Protein AF-A0A531M5Z4-F1 (afdb_monomer_lite)

Sequence (42 aa):
GMDLVSGDNVCRIFFPQPLVKASELRPALVEMARAGRAASAT

Secondary structure (DSSP, 8-state):
-EEEEETTEEEEEPPSS--SSGGGHHHHHHHHHHHHHHHTT-

Structure (mmCIF, N/CA/C/O backbone):
data_AF-A0A531M5Z4-F1
#
_entry.id   AF-A0A531M5Z4-F1
#
loop_
_atom_site.group_PDB
_atom_site.id
_atom_site.type_symbol
_atom_site.label_atom_id
_atom_site.label_alt_id
_atom_site.label_comp_id
_atom_site.label_asym_id
_atom_site.label_entity_id
_atom_site.label_seq_id
_atom_site.pdbx_PDB_ins_code
_atom_site.Cartn_x
_atom_site.Cartn_y
_atom_site.Cartn_z
_atom_site.occupancy
_atom_site.B_iso_or_equiv
_atom_site.auth_seq_id
_atom_site.auth_comp_id
_atom_site.auth_asym_id
_atom_site.auth_atom_id
_atom_site.pdbx_PDB_model_num
ATOM 1 N N . GLY A 1 1 ? -3.597 -5.241 -1.684 1.00 91.38 1 GLY A N 1
ATOM 2 C CA . GLY A 1 1 ? -2.202 -4.820 -1.888 1.00 91.38 1 GLY A CA 1
ATOM 3 C C . GLY A 1 1 ? -2.117 -3.978 -3.139 1.00 91.38 1 GLY A C 1
ATOM 4 O O . GLY A 1 1 ? -3.155 -3.531 -3.615 1.00 91.38 1 GLY A O 1
ATOM 5 N N . MET A 1 2 ? -0.914 -3.796 -3.671 1.00 95.25 2 MET A N 1
ATOM 6 C CA . MET A 1 2 ? -0.650 -3.100 -4.933 1.00 95.25 2 MET A CA 1
ATOM 7 C C . MET A 1 2 ? 0.556 -3.715 -5.645 1.00 95.25 2 MET A C 1
ATOM 9 O O . MET A 1 2 ? 1.366 -4.374 -4.997 1.00 95.25 2 MET A O 1
ATOM 13 N N . ASP A 1 3 ? 0.699 -3.444 -6.937 1.00 96.62 3 ASP A N 1
ATOM 14 C CA . ASP A 1 3 ? 1.911 -3.763 -7.692 1.00 96.62 3 ASP A CA 1
ATOM 15 C C . ASP A 1 3 ? 2.760 -2.499 -7.842 1.00 96.62 3 ASP A C 1
ATOM 17 O O . ASP A 1 3 ? 2.246 -1.443 -8.212 1.00 96.62 3 ASP A O 1
ATOM 21 N N . LEU A 1 4 ? 4.051 -2.604 -7.534 1.00 94.75 4 LEU A N 1
ATOM 22 C CA . LEU A 1 4 ? 5.041 -1.574 -7.826 1.00 94.75 4 LEU A CA 1
ATOM 23 C C . LEU A 1 4 ? 5.843 -1.997 -9.051 1.00 94.75 4 LEU A C 1
ATOM 25 O O . LEU A 1 4 ? 6.285 -3.144 -9.137 1.00 94.75 4 LEU A O 1
ATOM 29 N N . VAL A 1 5 ? 6.043 -1.058 -9.973 1.00 97.00 5 VAL A N 1
ATOM 30 C CA . VAL A 1 5 ? 6.794 -1.274 -11.212 1.00 97.00 5 VAL A CA 1
ATOM 31 C C . VAL A 1 5 ? 8.016 -0.362 -11.223 1.00 97.00 5 VAL A C 1
ATOM 33 O O . VAL A 1 5 ? 7.899 0.835 -10.960 1.00 97.00 5 VAL A O 1
ATOM 36 N N . SER A 1 6 ? 9.184 -0.930 -11.521 1.00 95.06 6 SER A N 1
ATOM 37 C CA . SER A 1 6 ? 10.450 -0.211 -11.682 1.00 95.06 6 SER A CA 1
ATOM 38 C C . SER A 1 6 ? 11.229 -0.793 -12.862 1.00 95.06 6 SER A C 1
ATOM 40 O O . SER A 1 6 ? 11.914 -1.814 -12.734 1.00 95.06 6 SER A O 1
ATOM 42 N N . GLY A 1 7 ? 11.082 -0.162 -14.032 1.00 95.62 7 GLY A N 1
ATOM 43 C CA . GLY A 1 7 ? 11.545 -0.731 -15.299 1.00 95.62 7 GLY A CA 1
ATOM 44 C C . GLY A 1 7 ? 10.876 -2.083 -15.546 1.00 95.62 7 GLY A C 1
ATOM 45 O O . GLY A 1 7 ? 9.654 -2.189 -15.463 1.00 95.62 7 GLY A O 1
ATOM 46 N N . ASP A 1 8 ? 11.688 -3.115 -15.758 1.00 96.38 8 ASP A N 1
ATOM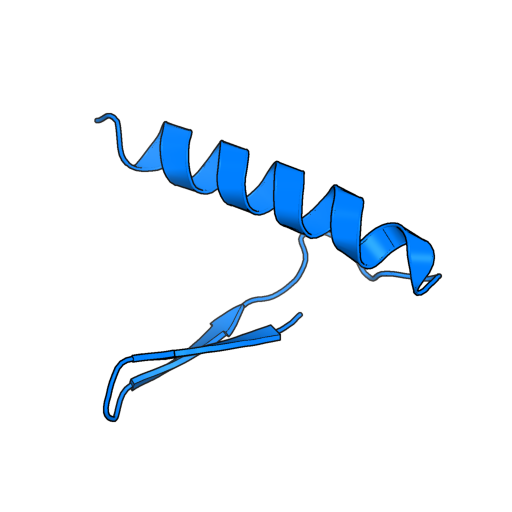 47 C CA . ASP A 1 8 ? 11.218 -4.490 -15.967 1.00 96.38 8 ASP A CA 1
ATOM 48 C C . ASP A 1 8 ? 10.884 -5.231 -14.659 1.00 96.38 8 ASP A C 1
ATOM 50 O O . ASP A 1 8 ? 10.393 -6.360 -14.682 1.00 96.38 8 ASP A O 1
ATOM 54 N N . ASN A 1 9 ? 11.139 -4.619 -13.497 1.00 96.31 9 ASN A N 1
ATOM 55 C CA . ASN A 1 9 ? 10.840 -5.233 -12.208 1.00 96.31 9 ASN A CA 1
ATOM 56 C C . ASN A 1 9 ? 9.395 -4.951 -11.799 1.00 96.31 9 ASN A C 1
ATOM 58 O O . ASN A 1 9 ? 8.996 -3.793 -11.665 1.00 96.31 9 ASN A O 1
ATOM 62 N N . VAL A 1 10 ? 8.646 -6.014 -11.506 1.00 96.94 10 VAL A N 1
ATOM 63 C CA . VAL A 1 10 ? 7.299 -5.940 -10.927 1.00 96.94 10 VAL A CA 1
ATOM 64 C C . VAL A 1 10 ? 7.305 -6.635 -9.572 1.00 96.94 10 VAL A C 1
ATOM 66 O O . VAL A 1 10 ? 7.706 -7.792 -9.464 1.00 96.94 10 VAL A O 1
ATOM 69 N N . CYS A 1 11 ? 6.851 -5.938 -8.531 1.00 96.06 11 CYS A N 1
ATOM 70 C CA . CYS A 1 11 ? 6.761 -6.482 -7.179 1.00 96.06 11 CYS A CA 1
ATOM 71 C C . CYS A 1 11 ? 5.361 -6.283 -6.589 1.00 96.06 11 CYS A C 1
ATOM 73 O O . CYS A 1 11 ? 4.844 -5.164 -6.556 1.00 96.06 11 CYS A O 1
ATOM 75 N N . ARG A 1 12 ? 4.765 -7.368 -6.078 1.00 95.88 12 ARG A N 1
ATOM 76 C CA . ARG A 1 12 ? 3.489 -7.344 -5.354 1.00 95.88 12 ARG A CA 1
ATOM 77 C C . ARG A 1 12 ? 3.729 -6.971 -3.896 1.00 95.88 12 ARG A 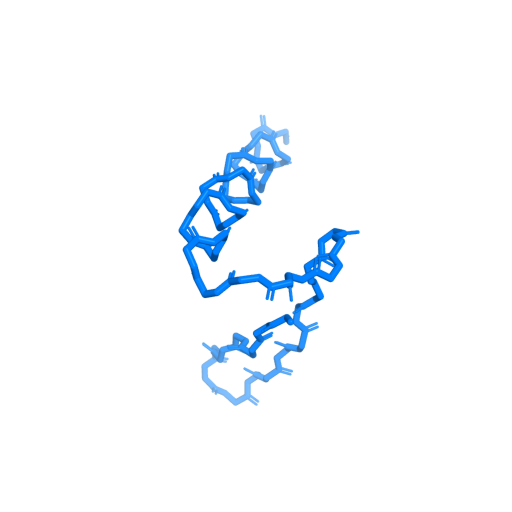C 1
ATOM 79 O O . ARG A 1 12 ? 4.330 -7.737 -3.148 1.00 95.88 12 ARG A O 1
ATOM 86 N N . ILE A 1 13 ? 3.173 -5.846 -3.465 1.00 94.44 13 ILE A N 1
ATOM 87 C CA . ILE A 1 13 ? 3.170 -5.427 -2.063 1.00 94.44 13 ILE A CA 1
ATOM 88 C C . ILE A 1 13 ? 1.802 -5.730 -1.453 1.00 94.44 13 ILE A C 1
ATOM 90 O O . ILE A 1 13 ? 0.754 -5.326 -1.972 1.00 94.44 13 ILE A O 1
ATOM 94 N N . PHE A 1 14 ? 1.785 -6.420 -0.318 1.00 95.00 14 PHE A N 1
ATOM 95 C CA . PHE A 1 14 ? 0.558 -6.661 0.436 1.00 95.00 14 PHE A CA 1
ATOM 96 C C . PHE A 1 14 ? 0.286 -5.516 1.412 1.00 95.00 14 PHE A C 1
ATOM 98 O O . PHE A 1 14 ? 1.204 -4.871 1.913 1.00 95.00 14 PHE A O 1
ATOM 105 N N . PHE A 1 15 ? -0.995 -5.254 1.671 1.00 95.38 15 PHE A N 1
ATOM 106 C CA . PHE A 1 15 ? -1.358 -4.376 2.780 1.00 95.38 15 PHE A CA 1
ATOM 107 C C . PHE A 1 15 ? -1.156 -5.143 4.096 1.00 95.38 15 PHE A C 1
ATOM 109 O O . PHE A 1 15 ? -1.384 -6.354 4.095 1.00 95.38 15 PHE A O 1
ATOM 116 N N . PRO A 1 16 ? -0.782 -4.472 5.203 1.00 91.50 16 PRO A N 1
ATOM 117 C CA . PRO A 1 16 ? -0.611 -5.129 6.504 1.00 91.50 16 PRO A CA 1
ATOM 118 C C . PRO A 1 16 ? -1.877 -5.848 6.983 1.00 91.50 16 PRO A C 1
ATOM 120 O O . PRO A 1 16 ? -1.804 -6.876 7.646 1.00 91.50 16 PRO A O 1
ATOM 123 N N . GLN A 1 17 ? -3.037 -5.308 6.608 1.00 93.06 17 GLN A N 1
ATOM 124 C CA . GLN A 1 17 ? -4.350 -5.897 6.829 1.00 93.06 17 GLN A CA 1
ATOM 125 C C . GLN A 1 17 ? -5.223 -5.726 5.574 1.00 93.06 17 GLN A C 1
ATOM 127 O O . GLN A 1 17 ? -5.005 -4.776 4.808 1.00 93.06 17 GLN A O 1
ATOM 132 N N . PRO A 1 18 ? -6.208 -6.611 5.333 1.00 94.88 18 PRO A N 1
ATOM 133 C CA . PRO A 1 18 ? -7.183 -6.423 4.264 1.00 94.88 18 PRO A CA 1
ATOM 134 C C . PRO A 1 18 ? -7.930 -5.094 4.421 1.00 94.88 18 PRO A C 1
ATOM 136 O O . PRO A 1 18 ? -8.322 -4.730 5.527 1.00 94.88 18 PRO A O 1
ATOM 139 N N . LEU A 1 19 ? -8.147 -4.383 3.313 1.00 95.75 19 LEU A N 1
ATOM 140 C CA . LEU A 1 19 ? -8.998 -3.192 3.303 1.00 95.75 19 LEU A CA 1
ATOM 141 C C . LEU A 1 19 ? -10.442 -3.627 3.057 1.00 95.75 19 LEU A C 1
ATOM 143 O O . LEU A 1 19 ? -10.721 -4.309 2.071 1.00 95.75 19 LEU A O 1
ATOM 147 N N . VAL A 1 20 ? -11.346 -3.225 3.943 1.00 96.50 20 VAL A N 1
ATOM 148 C CA . VAL A 1 20 ? -12.784 -3.511 3.867 1.00 96.50 20 VAL A CA 1
ATOM 149 C C . VAL A 1 20 ? -13.503 -2.408 3.089 1.00 96.50 20 VAL A C 1
ATOM 151 O O . VAL A 1 20 ? -14.501 -2.667 2.417 1.00 96.50 20 VAL A O 1
ATOM 154 N N . LYS A 1 21 ? -12.995 -1.169 3.144 1.00 97.00 21 LYS A N 1
ATOM 155 C CA . LYS A 1 21 ? -13.575 -0.003 2.462 1.00 97.00 21 LYS A CA 1
ATOM 156 C C . LYS A 1 21 ? -12.527 0.736 1.640 1.00 97.00 21 LYS A C 1
ATOM 158 O O . LYS A 1 21 ? -11.394 0.924 2.071 1.00 97.00 21 LYS A O 1
ATOM 163 N N . ALA A 1 22 ? -12.935 1.275 0.491 1.00 95.62 22 ALA A N 1
ATOM 164 C CA . ALA A 1 22 ? -12.050 2.067 -0.369 1.00 95.62 22 ALA A CA 1
ATOM 165 C C . ALA A 1 22 ? -11.434 3.286 0.353 1.00 95.62 22 ALA A C 1
ATOM 167 O O . ALA A 1 22 ? -10.292 3.654 0.088 1.00 95.62 22 ALA A O 1
ATOM 168 N N . SER A 1 23 ? -12.156 3.879 1.311 1.00 97.31 23 SER A N 1
ATOM 169 C CA . SER A 1 23 ? -11.679 5.009 2.121 1.00 97.31 23 SER A CA 1
ATOM 170 C C . SER A 1 23 ? -10.457 4.684 2.988 1.00 97.31 23 SER A C 1
ATOM 172 O O . SER A 1 23 ? -9.736 5.595 3.386 1.00 97.31 23 SER A O 1
ATOM 174 N N . GLU A 1 24 ? -10.205 3.406 3.278 1.00 97.25 24 GLU A N 1
ATOM 175 C CA . GLU A 1 24 ? -9.078 2.948 4.103 1.00 97.25 24 GLU A CA 1
ATOM 176 C C . GLU A 1 24 ? -7.756 2.924 3.326 1.00 97.25 24 GLU A C 1
ATOM 178 O O . GLU A 1 24 ? -6.686 2.892 3.933 1.00 97.25 24 GLU A O 1
ATOM 183 N N . LEU A 1 25 ? -7.816 3.001 1.990 1.00 96.19 25 LEU A N 1
ATOM 184 C CA . LEU A 1 25 ? -6.641 2.945 1.126 1.00 96.19 25 LEU A CA 1
ATOM 185 C C . LEU A 1 25 ? -5.649 4.059 1.457 1.00 96.19 25 LEU A C 1
ATOM 187 O O . LEU A 1 25 ? -4.502 3.780 1.789 1.00 96.19 25 LEU A O 1
ATOM 191 N N . ARG A 1 26 ? -6.080 5.325 1.403 1.00 96.94 26 ARG A N 1
ATOM 192 C CA . ARG A 1 26 ? -5.172 6.466 1.601 1.00 96.94 26 ARG A CA 1
ATOM 193 C C . ARG A 1 26 ? -4.467 6.423 2.969 1.00 96.94 26 ARG A C 1
ATOM 195 O O . ARG A 1 26 ? -3.242 6.539 2.966 1.00 96.94 26 ARG A O 1
ATOM 202 N N . PRO A 1 27 ? -5.166 6.235 4.105 1.00 96.75 27 PRO A N 1
ATOM 203 C CA . PRO A 1 27 ? -4.508 6.070 5.401 1.00 96.75 27 PRO A CA 1
ATOM 204 C C . PRO A 1 27 ? -3.492 4.920 5.427 1.00 96.75 27 PRO A C 1
ATOM 206 O O . PRO A 1 27 ? -2.367 5.121 5.877 1.00 96.75 27 PRO A O 1
ATOM 209 N N . ALA A 1 28 ? -3.838 3.747 4.882 1.00 96.44 28 ALA A N 1
ATOM 210 C CA . ALA A 1 28 ? -2.931 2.600 4.853 1.00 96.44 28 ALA A CA 1
ATOM 211 C C . ALA A 1 28 ? -1.641 2.895 4.066 1.00 96.44 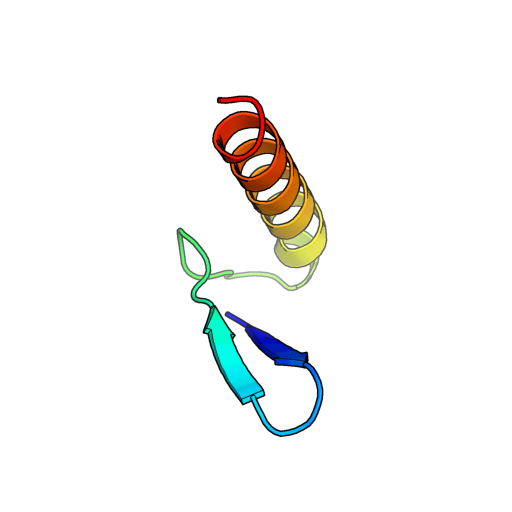28 ALA A C 1
ATOM 213 O O . ALA A 1 28 ? -0.548 2.560 4.521 1.00 96.44 28 ALA A O 1
ATOM 214 N N . LEU A 1 29 ? -1.746 3.574 2.917 1.00 96.25 29 LEU A N 1
ATOM 215 C CA . LEU A 1 29 ? -0.577 3.949 2.115 1.00 96.25 29 LEU A CA 1
ATOM 216 C C . LEU A 1 29 ? 0.335 4.949 2.831 1.00 96.25 29 LEU A C 1
ATOM 218 O O . LEU A 1 29 ? 1.557 4.851 2.723 1.00 96.25 29 LEU A O 1
ATOM 222 N N . VAL A 1 30 ? -0.245 5.902 3.568 1.00 97.50 30 VAL A N 1
ATOM 223 C CA . VAL A 1 30 ? 0.518 6.891 4.344 1.00 97.50 30 VAL A CA 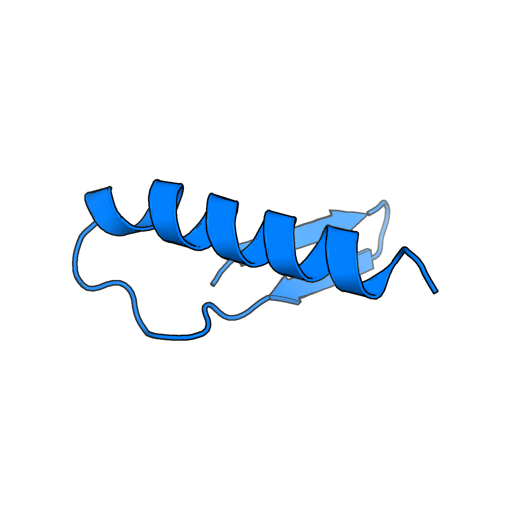1
ATOM 224 C C . VAL A 1 30 ? 1.352 6.204 5.425 1.00 97.50 30 VAL A C 1
ATOM 226 O O . VAL A 1 30 ? 2.546 6.495 5.538 1.00 97.50 30 VAL A O 1
ATOM 229 N N . GLU A 1 31 ? 0.761 5.264 6.163 1.00 97.19 31 GLU A N 1
ATOM 230 C CA . GLU A 1 31 ? 1.466 4.512 7.206 1.00 97.19 31 GLU A CA 1
ATOM 231 C C . GLU A 1 31 ? 2.561 3.611 6.629 1.00 97.19 31 GLU A C 1
ATOM 233 O O . GLU A 1 31 ? 3.697 3.634 7.105 1.00 97.19 31 GLU A O 1
ATOM 238 N N . MET A 1 32 ? 2.276 2.892 5.539 1.00 96.06 32 MET A N 1
ATOM 239 C CA . MET A 1 32 ? 3.285 2.079 4.850 1.00 96.06 32 MET A CA 1
ATOM 240 C C . MET A 1 32 ? 4.466 2.930 4.359 1.00 96.06 32 MET A C 1
ATOM 242 O O . MET A 1 32 ? 5.622 2.553 4.548 1.00 96.06 32 MET A O 1
ATOM 246 N N . ALA A 1 33 ? 4.203 4.106 3.779 1.00 95.75 33 ALA A N 1
ATOM 247 C CA . ALA A 1 33 ? 5.256 5.011 3.325 1.00 95.75 33 ALA A CA 1
ATOM 248 C C . ALA A 1 33 ? 6.065 5.599 4.495 1.00 95.75 33 ALA A C 1
ATOM 250 O O . ALA A 1 33 ? 7.280 5.767 4.380 1.00 95.75 33 ALA A O 1
ATOM 251 N N . ARG A 1 34 ? 5.415 5.914 5.624 1.00 96.94 34 A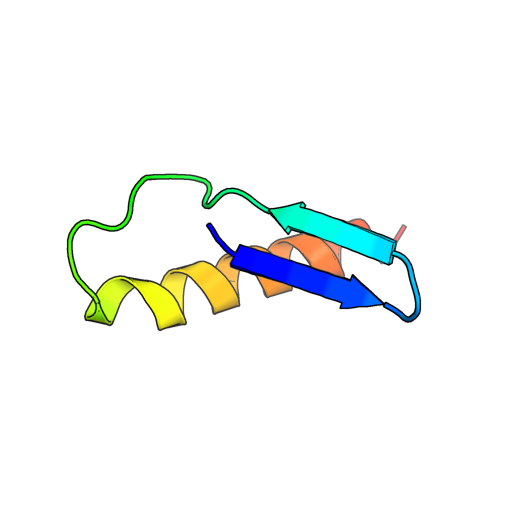RG A N 1
ATOM 252 C CA . ARG A 1 34 ? 6.091 6.341 6.860 1.00 96.94 34 ARG A CA 1
ATOM 253 C C . ARG A 1 34 ? 7.039 5.251 7.362 1.00 96.94 34 ARG A C 1
ATOM 255 O O . ARG A 1 34 ? 8.200 5.560 7.622 1.00 96.94 34 ARG A O 1
ATOM 262 N N . ALA A 1 35 ? 6.5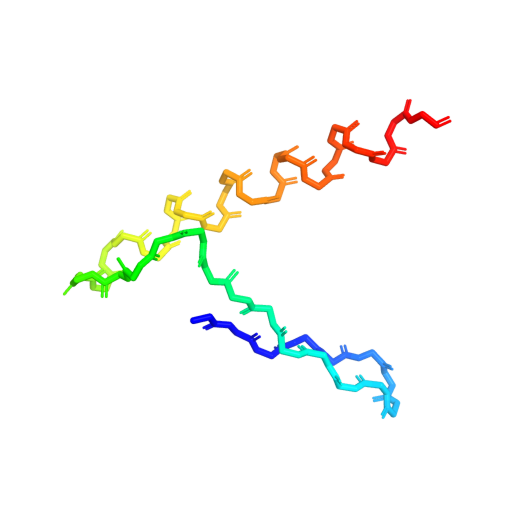67 4.009 7.459 1.00 95.06 35 ALA A N 1
ATOM 263 C CA . ALA A 1 35 ? 7.377 2.872 7.889 1.00 95.06 35 ALA A CA 1
ATOM 264 C C . ALA A 1 35 ? 8.565 2.625 6.945 1.00 95.06 35 ALA A C 1
ATOM 266 O O . ALA A 1 35 ? 9.692 2.479 7.410 1.00 95.06 35 ALA A O 1
ATOM 267 N N . GLY A 1 36 ? 8.338 2.674 5.627 1.00 93.69 36 GLY A N 1
ATOM 268 C CA . GLY A 1 36 ? 9.400 2.538 4.628 1.00 93.69 36 GLY A CA 1
ATOM 269 C C . GLY A 1 36 ? 10.494 3.600 4.774 1.00 93.69 36 GLY A C 1
ATOM 270 O O . GLY A 1 36 ? 11.672 3.263 4.790 1.00 93.69 36 GLY A O 1
ATOM 271 N N . ARG A 1 37 ? 10.123 4.875 4.975 1.00 95.31 37 ARG A N 1
ATOM 272 C CA . ARG A 1 37 ? 11.103 5.952 5.215 1.00 95.31 37 ARG A CA 1
ATOM 273 C C . ARG A 1 37 ? 11.908 5.748 6.495 1.00 95.31 37 ARG A C 1
ATOM 275 O O . ARG A 1 37 ? 13.103 6.010 6.491 1.00 95.31 37 ARG A O 1
ATOM 282 N N . ALA A 1 38 ? 11.264 5.301 7.574 1.00 96.00 38 ALA A N 1
ATOM 283 C CA . ALA A 1 38 ? 11.957 5.016 8.828 1.00 96.00 38 ALA A CA 1
ATOM 284 C C . ALA A 1 38 ? 12.963 3.862 8.672 1.00 96.00 38 ALA A C 1
ATOM 286 O O . ALA A 1 38 ? 14.061 3.942 9.210 1.00 96.00 38 ALA A O 1
ATOM 287 N N . ALA A 1 39 ? 12.617 2.833 7.892 1.00 93.44 39 ALA A N 1
ATOM 288 C CA . ALA A 1 39 ? 13.499 1.700 7.615 1.00 93.44 39 ALA A CA 1
ATOM 289 C C . ALA A 1 39 ? 14.711 2.070 6.738 1.00 93.44 39 ALA A C 1
ATOM 291 O O . ALA A 1 39 ? 15.764 1.464 6.879 1.00 93.44 39 ALA A O 1
ATOM 292 N N . SER A 1 40 ? 14.580 3.063 5.852 1.00 88.00 40 SER A N 1
ATOM 293 C CA . SER A 1 40 ? 15.671 3.548 4.989 1.00 88.00 40 SER A CA 1
ATOM 294 C C . SER A 1 40 ? 16.611 4.564 5.652 1.00 88.00 40 SER A C 1
ATOM 296 O O . SER A 1 40 ? 17.550 5.021 5.010 1.00 88.00 40 SER A O 1
ATOM 298 N N . ALA A 1 41 ? 16.351 4.966 6.898 1.00 76.81 41 ALA A N 1
ATOM 299 C CA . ALA A 1 41 ? 17.155 5.951 7.627 1.00 76.81 41 ALA A CA 1
ATOM 300 C C . ALA A 1 41 ? 18.324 5.332 8.428 1.00 76.81 41 ALA A C 1
ATOM 302 O O . ALA A 1 41 ? 18.881 5.999 9.297 1.00 76.81 41 ALA A O 1
ATOM 303 N N . THR A 1 42 ? 18.663 4.063 8.174 1.00 50.91 42 THR A N 1
ATOM 304 C CA . THR A 1 42 ? 19.759 3.295 8.800 1.00 50.91 42 THR A CA 1
ATOM 305 C C . THR A 1 42 ? 20.712 2.804 7.722 1.00 50.91 42 THR A C 1
ATOM 307 O O . THR A 1 42 ? 21.935 2.853 7.966 1.00 50.91 42 THR A O 1
#

Radius of gyration: 11.88 Å; chains: 1; bounding box: 33×14×25 Å

pLDDT: mean 93.96, std 7.52, range [50.91, 97.5]

Foldseek 3Di:
DDWDDDPPDIDDDDQPDDDPDPVVVVVSVVVVVVVVVVVVPD